Protein AF-C4K686-F1 (afdb_monomer)

Sequence (102 aa):
MSMDWICIKDRMPELNSKVLIYKKDKNIQLVGTYLGNCNFHYGDCCQGIQKTCSASHWMLLPESPSEDDDIEVVKNAKDPFMKALSRIQKRHARTIKMLGKL

Structure (mmCIF, N/CA/C/O backbone):
data_AF-C4K686-F1
#
_entry.id   AF-C4K686-F1
#
loop_
_atom_site.group_PDB
_atom_site.id
_atom_site.type_symbol
_atom_site.label_atom_id
_atom_site.label_alt_id
_atom_site.label_comp_id
_atom_site.label_asym_id
_atom_site.label_entity_id
_atom_site.label_seq_id
_atom_site.pdbx_PDB_ins_code
_atom_site.Cartn_x
_atom_site.Cartn_y
_atom_site.Cartn_z
_atom_site.occupancy
_atom_site.B_iso_or_equiv
_atom_site.auth_seq_id
_atom_site.auth_comp_id
_atom_site.auth_asym_id
_atom_site.auth_atom_id
_atom_site.pdbx_PDB_model_num
ATOM 1 N N . MET A 1 1 ? -16.473 2.048 -6.160 1.00 46.06 1 MET A N 1
ATOM 2 C CA . MET A 1 1 ? -15.626 1.158 -6.985 1.00 46.06 1 MET A CA 1
ATOM 3 C C . MET A 1 1 ? -14.905 0.222 -6.030 1.00 46.06 1 MET A C 1
ATOM 5 O O . MET A 1 1 ? -14.364 0.723 -5.055 1.00 46.06 1 MET A O 1
ATOM 9 N N . SER A 1 2 ? -14.975 -1.097 -6.227 1.00 49.62 2 SER A N 1
ATOM 10 C CA . SER A 1 2 ? -14.221 -2.050 -5.395 1.00 49.62 2 SER A CA 1
ATOM 11 C C . SER A 1 2 ? -12.730 -1.804 -5.615 1.00 49.62 2 SER A C 1
ATOM 13 O O . SER A 1 2 ? -12.280 -1.802 -6.761 1.00 49.62 2 SER A O 1
ATOM 15 N N . MET A 1 3 ? -11.980 -1.508 -4.554 1.00 66.50 3 MET A N 1
ATOM 16 C CA . MET A 1 3 ? -10.528 -1.390 -4.650 1.00 66.50 3 MET A CA 1
ATOM 17 C C . MET A 1 3 ? -9.919 -2.791 -4.591 1.00 66.50 3 MET A C 1
ATOM 19 O O . MET A 1 3 ? -9.561 -3.285 -3.523 1.00 66.50 3 MET A O 1
ATOM 23 N N . ASP A 1 4 ? -9.845 -3.438 -5.749 1.00 87.81 4 ASP A N 1
ATOM 24 C CA . ASP A 1 4 ? -9.346 -4.804 -5.850 1.00 87.81 4 ASP A CA 1
ATOM 25 C C . ASP A 1 4 ? -7.811 -4.836 -5.860 1.00 87.81 4 ASP A C 1
ATOM 27 O O . ASP A 1 4 ? -7.139 -3.992 -6.461 1.00 87.81 4 ASP A O 1
ATOM 31 N N . TRP A 1 5 ? -7.249 -5.839 -5.189 1.00 94.25 5 TRP A N 1
ATOM 32 C CA . TRP A 1 5 ? -5.818 -6.121 -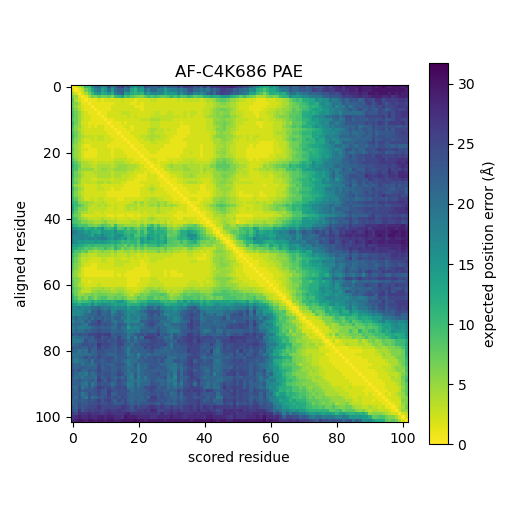5.223 1.00 94.25 5 TRP A CA 1
ATOM 33 C C . TRP A 1 5 ? -5.401 -6.607 -6.611 1.00 94.25 5 TRP A C 1
ATOM 35 O O . TRP A 1 5 ? -5.948 -7.571 -7.138 1.00 94.25 5 TRP A O 1
ATOM 45 N N . ILE A 1 6 ? -4.373 -5.982 -7.174 1.00 95.44 6 ILE A N 1
ATOM 46 C CA . ILE A 1 6 ? -3.833 -6.298 -8.495 1.00 95.44 6 ILE A CA 1
ATOM 47 C C . ILE A 1 6 ? -2.576 -7.141 -8.317 1.00 95.44 6 ILE A C 1
ATOM 49 O O . ILE A 1 6 ? -1.640 -6.728 -7.625 1.00 95.44 6 ILE A O 1
ATOM 53 N N . CYS A 1 7 ? -2.524 -8.319 -8.942 1.00 95.31 7 CYS A N 1
ATOM 54 C CA . CYS A 1 7 ? -1.312 -9.129 -8.937 1.00 95.31 7 CYS A CA 1
ATOM 55 C C . CYS A 1 7 ? -0.209 -8.424 -9.733 1.00 95.31 7 CYS A C 1
ATOM 57 O O . CYS A 1 7 ? -0.431 -7.978 -10.859 1.00 95.31 7 CYS A O 1
ATOM 59 N N . ILE A 1 8 ? 1.015 -8.387 -9.195 1.00 94.62 8 ILE A N 1
ATOM 60 C CA . ILE A 1 8 ? 2.156 -7.767 -9.893 1.00 94.62 8 ILE A CA 1
ATOM 61 C C . ILE A 1 8 ? 2.500 -8.455 -11.226 1.00 94.62 8 ILE A C 1
ATOM 63 O O . ILE A 1 8 ? 3.182 -7.871 -12.062 1.00 94.62 8 ILE A O 1
ATOM 67 N N . LYS A 1 9 ? 2.040 -9.699 -11.424 1.00 94.00 9 LYS A N 1
ATOM 68 C CA . LYS A 1 9 ? 2.199 -10.445 -12.679 1.00 94.00 9 LYS A CA 1
ATOM 69 C C . LYS A 1 9 ? 1.233 -9.978 -13.766 1.00 94.00 9 LYS A C 1
ATOM 71 O O . LYS A 1 9 ? 1.568 -10.093 -14.938 1.00 94.00 9 LYS A O 1
ATOM 76 N N . ASP A 1 10 ? 0.073 -9.461 -13.372 1.00 94.75 10 ASP A N 1
ATOM 77 C CA . ASP A 1 10 ? -0.952 -8.996 -14.305 1.00 94.75 10 ASP A CA 1
ATOM 78 C C . ASP A 1 10 ? -0.640 -7.572 -14.754 1.00 94.75 10 ASP A C 1
ATOM 80 O O . ASP A 1 10 ? -0.691 -7.246 -15.939 1.00 94.75 10 ASP A O 1
ATOM 84 N N . ARG A 1 11 ? -0.299 -6.707 -13.792 1.00 94.56 11 ARG A N 1
ATOM 85 C CA . ARG A 1 11 ? 0.024 -5.310 -14.061 1.00 94.56 11 ARG A CA 1
ATOM 86 C C . ARG A 1 11 ? 0.897 -4.730 -12.963 1.00 94.56 11 ARG A C 1
ATOM 88 O O . ARG A 1 11 ? 0.605 -4.892 -11.780 1.00 94.56 11 ARG A O 1
ATOM 95 N N . MET A 1 12 ? 1.916 -3.977 -13.365 1.00 95.19 12 MET A N 1
ATOM 96 C CA . MET A 1 12 ? 2.695 -3.140 -12.456 1.00 95.19 12 MET A CA 1
ATOM 97 C C . MET A 1 12 ? 2.076 -1.745 -12.323 1.00 95.19 12 MET A C 1
ATOM 99 O O . MET A 1 12 ? 1.472 -1.253 -13.279 1.00 95.19 12 MET A O 1
ATOM 103 N N . PRO A 1 13 ? 2.228 -1.098 -11.160 1.00 95.31 13 PRO A N 1
ATOM 104 C CA . PRO A 1 13 ? 1.856 0.297 -11.000 1.00 95.31 13 PRO A CA 1
ATOM 105 C C . PRO A 1 13 ? 2.771 1.210 -11.831 1.00 95.31 13 PRO A C 1
ATOM 107 O O . PRO A 1 13 ? 3.813 0.790 -12.339 1.00 95.31 13 PRO A O 1
ATOM 110 N N . GLU A 1 14 ? 2.379 2.470 -11.989 1.00 96.00 14 GLU A N 1
ATOM 111 C CA . GLU A 1 14 ? 3.175 3.450 -12.731 1.00 96.00 14 GLU A CA 1
ATOM 112 C C . GLU A 1 14 ? 4.468 3.790 -11.984 1.00 96.00 14 GLU A C 1
ATOM 114 O O . GLU A 1 14 ? 4.518 3.768 -10.749 1.00 96.00 14 GLU A O 1
ATOM 119 N N . LEU A 1 15 ? 5.535 4.100 -12.725 1.00 96.12 15 LEU A N 1
ATOM 120 C CA . LEU A 1 15 ? 6.818 4.475 -12.131 1.00 96.12 15 LEU A CA 1
ATOM 121 C C . LEU A 1 15 ? 6.634 5.679 -11.193 1.00 96.12 15 LEU A C 1
ATOM 123 O O . LEU A 1 15 ? 5.967 6.646 -11.544 1.00 96.12 15 LEU A O 1
ATOM 127 N N . ASN A 1 16 ? 7.238 5.618 -10.006 1.00 94.19 16 ASN A N 1
ATOM 128 C CA . ASN A 1 16 ? 7.126 6.609 -8.931 1.00 94.19 16 ASN A CA 1
ATOM 129 C C . ASN A 1 16 ? 5.725 6.777 -8.312 1.00 94.19 16 ASN A C 1
ATOM 131 O O . ASN A 1 16 ? 5.547 7.642 -7.452 1.00 94.19 16 ASN A O 1
ATOM 135 N N . SER A 1 17 ? 4.739 5.951 -8.677 1.00 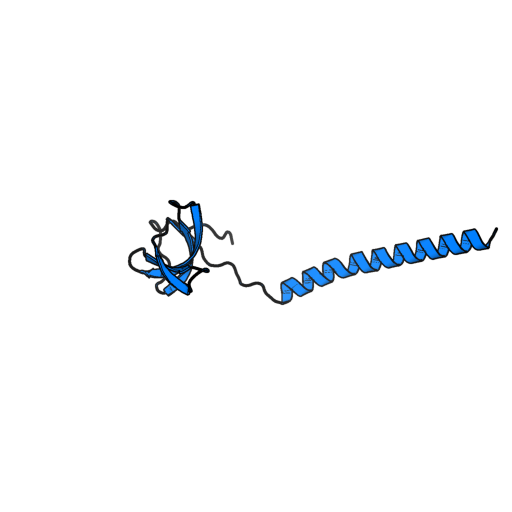94.94 17 SER A N 1
ATOM 136 C CA . SER A 1 17 ? 3.432 5.981 -8.014 1.00 94.94 17 SER A CA 1
ATOM 137 C C . SER A 1 17 ? 3.507 5.399 -6.600 1.00 94.94 17 SER A C 1
ATOM 139 O O . SER A 1 17 ? 4.238 4.436 -6.335 1.00 94.94 17 SER A O 1
ATOM 141 N N . LYS A 1 18 ? 2.747 6.004 -5.681 1.00 94.81 18 LYS A N 1
ATOM 142 C CA . LYS A 1 18 ? 2.567 5.517 -4.310 1.00 94.81 18 LYS A CA 1
ATOM 143 C C . LYS A 1 18 ? 1.341 4.621 -4.251 1.00 94.81 18 LYS A C 1
ATOM 145 O O . LYS A 1 18 ? 0.252 5.031 -4.643 1.00 94.81 18 LYS A O 1
ATOM 150 N N . VAL A 1 19 ? 1.526 3.414 -3.741 1.00 95.31 19 VAL A N 1
ATOM 151 C CA . VAL A 1 19 ? 0.502 2.370 -3.696 1.00 95.31 19 VAL A CA 1
ATOM 152 C C . VAL A 1 19 ? 0.567 1.627 -2.368 1.00 95.31 19 VAL A C 1
ATOM 154 O O . VAL A 1 19 ? 1.600 1.625 -1.691 1.00 95.31 19 VAL A O 1
ATOM 157 N N . LEU A 1 20 ? -0.528 0.971 -1.996 1.00 95.44 20 LEU A N 1
ATOM 158 C CA . LEU A 1 20 ? -0.488 -0.031 -0.940 1.00 95.44 20 LEU A CA 1
ATOM 159 C C . LEU A 1 20 ? 0.040 -1.333 -1.548 1.00 95.44 20 LEU A C 1
ATOM 161 O O . LEU A 1 20 ? -0.450 -1.784 -2.582 1.00 95.44 20 LEU A O 1
ATOM 165 N N . ILE A 1 21 ? 1.047 -1.933 -0.923 1.00 95.44 21 ILE A N 1
ATOM 166 C CA . ILE A 1 21 ? 1.659 -3.187 -1.360 1.00 95.44 21 ILE A CA 1
ATOM 167 C C . ILE A 1 21 ? 1.385 -4.300 -0.359 1.00 95.44 21 ILE A C 1
ATOM 169 O O . ILE A 1 21 ? 1.455 -4.091 0.851 1.00 95.44 21 ILE A O 1
ATOM 173 N N . TYR A 1 22 ? 1.134 -5.504 -0.868 1.00 95.44 22 TYR A N 1
ATOM 174 C CA . TYR A 1 22 ? 0.992 -6.712 -0.065 1.00 95.44 22 TYR A CA 1
ATOM 175 C C . TYR A 1 22 ? 2.158 -7.670 -0.293 1.00 95.44 22 TYR A C 1
ATOM 177 O O . TYR A 1 22 ? 2.424 -8.137 -1.410 1.00 95.44 22 TYR A O 1
ATOM 185 N N . LYS A 1 23 ? 2.833 -8.007 0.802 1.00 93.06 23 LYS A N 1
ATOM 186 C CA . LYS A 1 23 ? 3.982 -8.905 0.841 1.00 93.06 23 LYS A CA 1
ATOM 187 C C . LYS A 1 23 ? 3.568 -10.250 1.423 1.00 93.06 23 LYS A C 1
ATOM 189 O O . LYS A 1 23 ? 3.431 -10.397 2.636 1.00 93.06 23 LYS A O 1
ATOM 194 N N . LYS A 1 24 ? 3.368 -11.230 0.539 1.00 91.12 24 LYS A N 1
ATOM 195 C CA . LYS A 1 24 ? 2.888 -12.574 0.895 1.00 91.12 24 LYS A CA 1
ATOM 196 C C . LYS A 1 24 ? 3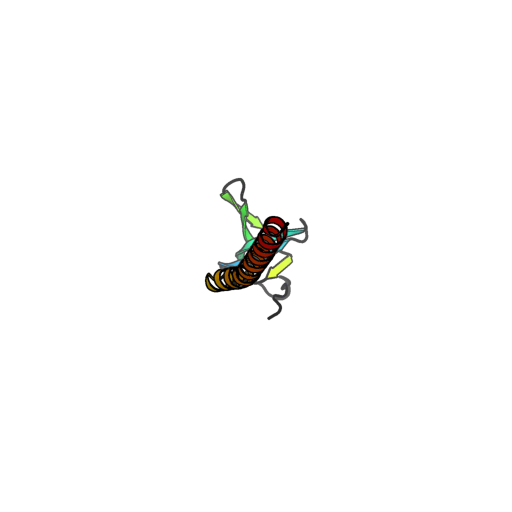.847 -13.332 1.820 1.00 91.12 24 LYS A C 1
ATOM 198 O O . LYS A 1 24 ? 3.386 -14.089 2.661 1.00 91.12 24 LYS A O 1
ATOM 203 N N . ASP A 1 25 ? 5.155 -13.121 1.681 1.00 90.06 25 ASP A N 1
ATOM 204 C CA . ASP A 1 25 ? 6.204 -13.773 2.481 1.00 90.06 25 ASP A CA 1
ATOM 205 C C . ASP A 1 25 ? 6.097 -13.449 3.977 1.00 90.06 25 ASP A C 1
ATOM 207 O O . ASP A 1 25 ? 6.279 -14.323 4.818 1.00 90.06 25 ASP A O 1
ATOM 211 N N . LYS A 1 26 ? 5.777 -12.195 4.303 1.00 87.81 26 LYS A N 1
ATOM 212 C CA . LYS A 1 26 ? 5.653 -11.709 5.685 1.00 87.81 26 LYS A CA 1
ATOM 213 C C . LYS A 1 26 ? 4.210 -11.511 6.132 1.00 87.81 26 LYS A C 1
ATOM 215 O O . LYS A 1 26 ? 3.985 -11.181 7.289 1.00 87.81 26 LYS A O 1
ATOM 220 N N . ASN A 1 27 ? 3.256 -11.690 5.221 1.00 92.44 27 ASN A N 1
ATOM 221 C CA . ASN A 1 27 ? 1.850 -11.365 5.418 1.00 92.44 27 ASN A CA 1
ATOM 222 C C . ASN A 1 27 ? 1.643 -9.927 5.940 1.00 92.44 27 ASN A C 1
ATOM 224 O O . ASN A 1 27 ? 0.907 -9.697 6.896 1.00 92.44 27 ASN A O 1
ATOM 228 N N . ILE A 1 28 ? 2.332 -8.960 5.325 1.00 91.94 28 ILE A N 1
ATOM 229 C CA . ILE A 1 28 ? 2.261 -7.542 5.711 1.00 91.94 28 ILE A CA 1
ATOM 230 C C . ILE A 1 28 ? 1.769 -6.671 4.562 1.00 91.94 28 ILE A C 1
ATOM 232 O O . ILE A 1 28 ? 2.024 -6.959 3.388 1.00 91.94 28 ILE A O 1
ATOM 236 N N . GLN A 1 29 ? 1.107 -5.577 4.929 1.00 93.12 29 GLN A N 1
ATOM 237 C CA . GLN A 1 29 ? 0.711 -4.498 4.031 1.00 93.12 29 GLN A CA 1
ATOM 238 C C . GLN A 1 29 ? 1.476 -3.232 4.399 1.00 93.12 29 GLN A C 1
ATOM 240 O O . GLN A 1 29 ? 1.650 -2.930 5.578 1.00 93.12 29 GLN A O 1
ATOM 245 N N . LEU A 1 30 ? 1.974 -2.523 3.392 1.00 92.00 30 LEU A N 1
ATOM 246 C CA . LEU A 1 30 ? 2.815 -1.339 3.563 1.00 92.00 30 LEU A CA 1
ATOM 247 C C . LEU A 1 30 ? 2.479 -0.324 2.471 1.00 92.00 30 LEU A C 1
ATOM 249 O O . LEU A 1 30 ? 2.023 -0.705 1.397 1.00 92.00 30 LEU A O 1
ATOM 253 N N . VAL A 1 31 ? 2.774 0.953 2.701 1.00 93.06 31 VAL A N 1
ATOM 254 C CA . VAL A 1 31 ? 2.794 1.950 1.623 1.00 93.06 31 VAL A CA 1
ATOM 255 C C . VAL A 1 31 ? 4.166 1.920 0.960 1.00 93.06 31 VAL A C 1
ATOM 257 O O . VAL A 1 31 ? 5.188 1.992 1.645 1.00 93.06 31 VAL A O 1
ATOM 260 N N . GLY A 1 32 ?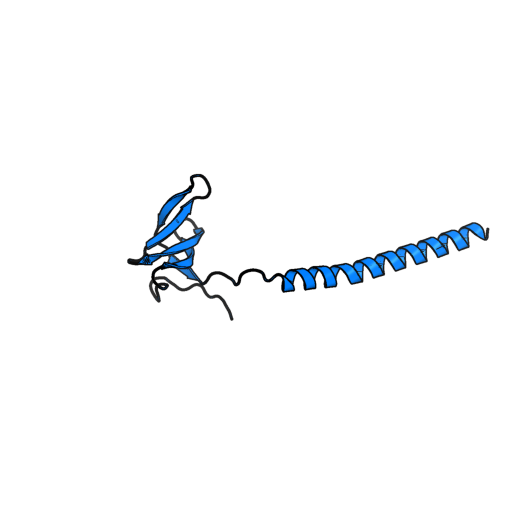 4.191 1.811 -0.366 1.00 94.38 32 GLY A N 1
ATOM 261 C CA . GLY A 1 32 ? 5.423 1.788 -1.145 1.00 94.38 32 GLY A CA 1
ATOM 262 C C . GLY A 1 32 ? 5.346 2.651 -2.401 1.00 94.38 32 GLY A C 1
ATOM 263 O O . GLY A 1 32 ? 4.276 2.841 -2.974 1.00 94.38 32 GLY A O 1
ATOM 264 N N . THR A 1 33 ? 6.501 3.147 -2.838 1.00 95.38 33 THR A N 1
ATOM 265 C CA . THR A 1 33 ? 6.684 3.835 -4.121 1.00 95.38 33 THR A CA 1
ATOM 266 C C . THR A 1 33 ? 7.305 2.873 -5.123 1.00 95.38 33 THR A C 1
ATOM 268 O O . THR A 1 33 ? 8.351 2.285 -4.836 1.00 95.38 33 THR A O 1
ATOM 271 N N . TYR A 1 34 ? 6.696 2.705 -6.294 1.00 96.44 34 TYR A N 1
ATOM 272 C CA . TYR A 1 34 ? 7.236 1.814 -7.320 1.00 96.44 34 TYR A CA 1
ATOM 273 C C . TYR A 1 34 ? 8.477 2.404 -7.999 1.00 96.44 34 TYR A C 1
ATOM 275 O O . TYR A 1 34 ? 8.440 3.523 -8.504 1.00 96.44 34 TYR A O 1
ATOM 283 N N . LEU A 1 35 ? 9.567 1.636 -8.038 1.00 94.19 35 LEU A N 1
ATOM 284 C CA . LEU A 1 35 ? 10.855 2.043 -8.613 1.00 94.19 35 LEU A CA 1
ATOM 285 C C . LEU A 1 35 ? 11.122 1.449 -10.006 1.00 94.19 35 LEU A C 1
ATOM 287 O O . LEU A 1 35 ? 12.190 1.672 -10.573 1.00 94.19 35 LEU A O 1
ATOM 291 N N . GLY A 1 36 ? 10.194 0.660 -10.551 1.00 91.81 36 GLY A N 1
ATOM 292 C CA . GLY A 1 36 ? 10.476 -0.186 -11.710 1.00 91.81 36 GLY A CA 1
ATOM 293 C C . GLY A 1 36 ? 11.047 -1.547 -11.307 1.00 91.81 36 GLY A C 1
ATOM 294 O O . GLY A 1 36 ? 11.326 -1.815 -10.137 1.00 91.81 36 GLY A O 1
ATOM 295 N N . ASN A 1 37 ? 11.214 -2.434 -12.289 1.00 90.12 37 ASN A N 1
ATOM 296 C CA . ASN A 1 37 ? 11.854 -3.745 -12.117 1.00 90.12 37 ASN A CA 1
ATOM 297 C C . ASN A 1 37 ? 11.295 -4.571 -10.940 1.00 90.12 37 ASN A C 1
ATOM 299 O O . ASN A 1 37 ? 12.054 -5.209 -10.214 1.00 90.12 37 ASN A O 1
ATOM 303 N N . CYS A 1 38 ? 9.972 -4.552 -10.738 1.00 88.69 38 CYS A N 1
ATOM 304 C CA . CYS A 1 38 ? 9.285 -5.265 -9.649 1.00 88.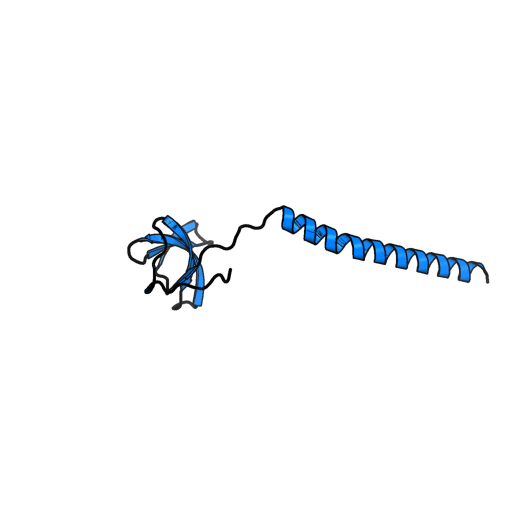69 38 CYS A CA 1
ATOM 305 C C . CYS A 1 38 ? 9.678 -4.828 -8.220 1.00 88.69 38 CYS A C 1
ATOM 307 O O . CYS A 1 38 ? 9.392 -5.556 -7.266 1.00 88.69 38 CYS A O 1
ATOM 309 N N . ASN A 1 39 ? 10.320 -3.666 -8.057 1.00 93.38 39 ASN A N 1
ATOM 310 C CA . ASN A 1 39 ? 10.814 -3.181 -6.772 1.00 93.38 39 ASN A CA 1
ATOM 311 C C . ASN A 1 39 ? 10.040 -1.963 -6.268 1.00 93.38 39 ASN A C 1
ATOM 313 O O . ASN A 1 39 ? 9.671 -1.064 -7.023 1.00 93.38 39 ASN A O 1
ATOM 317 N N . PHE A 1 40 ? 9.861 -1.920 -4.952 1.00 94.75 40 PHE A N 1
ATOM 318 C CA . PHE A 1 40 ? 9.179 -0.858 -4.227 1.00 94.75 40 PHE A CA 1
ATOM 319 C C . PHE A 1 40 ? 10.080 -0.315 -3.133 1.00 94.75 40 PHE A C 1
ATOM 321 O O . PHE A 1 40 ? 10.673 -1.090 -2.381 1.00 94.75 40 PHE A O 1
ATOM 328 N N . HIS A 1 41 ? 10.137 1.005 -3.008 1.00 93.00 41 HIS A N 1
ATOM 329 C CA . HIS A 1 41 ? 10.725 1.667 -1.857 1.00 93.00 41 HIS A CA 1
ATOM 330 C C . HIS A 1 41 ? 9.659 1.898 -0.775 1.00 93.00 41 HIS A C 1
ATOM 332 O O . HIS A 1 41 ? 8.580 2.398 -1.078 1.00 93.00 41 HIS A O 1
ATOM 338 N N . TYR A 1 42 ? 9.955 1.550 0.479 1.00 89.69 42 TYR A N 1
ATOM 339 C CA . TYR A 1 42 ? 9.113 1.846 1.638 1.00 89.69 42 TYR A CA 1
ATOM 340 C C . TYR A 1 42 ? 9.955 2.356 2.818 1.00 89.69 42 TYR A C 1
ATOM 342 O O . TYR A 1 42 ? 11.127 1.995 2.970 1.00 89.69 42 TYR A O 1
ATOM 350 N N . GLY A 1 43 ? 9.359 3.211 3.648 1.00 82.19 43 GLY A N 1
ATOM 351 C CA . GLY A 1 43 ? 9.984 3.698 4.877 1.00 82.19 43 GLY A CA 1
ATOM 352 C C . GLY A 1 43 ? 9.810 2.703 6.022 1.00 82.19 43 GLY A C 1
ATOM 353 O O . GLY A 1 43 ? 8.706 2.209 6.246 1.00 82.19 43 GLY A O 1
ATOM 354 N N . ASP A 1 44 ? 10.886 2.419 6.757 1.00 72.62 44 ASP A N 1
ATOM 355 C CA . ASP A 1 44 ? 10.802 1.715 8.038 1.00 72.62 44 ASP A CA 1
ATOM 356 C C . ASP A 1 44 ? 10.616 2.737 9.171 1.00 72.62 44 ASP A C 1
ATOM 358 O O . ASP A 1 44 ? 11.469 3.609 9.381 1.00 72.62 44 ASP A O 1
ATOM 362 N N . CYS A 1 45 ? 9.486 2.647 9.880 1.00 63.31 45 CYS A N 1
ATOM 363 C CA . CYS A 1 45 ? 9.050 3.634 10.870 1.00 63.31 45 CYS A CA 1
ATOM 364 C C . CYS A 1 45 ? 10.027 3.803 12.041 1.00 63.31 45 CYS A C 1
ATOM 366 O O . CYS A 1 45 ? 10.009 4.838 12.700 1.00 63.31 45 CYS A O 1
ATOM 368 N N . CYS A 1 46 ? 10.903 2.826 12.286 1.00 64.69 46 CYS A N 1
ATOM 369 C CA . CYS A 1 46 ? 11.783 2.849 13.450 1.00 64.69 46 CYS A CA 1
ATOM 370 C C . CYS A 1 46 ? 13.139 3.524 13.212 1.00 64.69 46 CYS A C 1
ATOM 372 O O . CYS A 1 46 ? 13.836 3.808 14.181 1.00 64.69 46 CYS A O 1
ATOM 374 N N . GLN A 1 47 ? 13.559 3.743 11.960 1.00 69.69 47 GLN A N 1
ATOM 375 C CA . GLN A 1 47 ? 14.929 4.207 11.681 1.00 69.69 47 GLN A CA 1
ATOM 376 C C . GLN A 1 47 ? 15.022 5.272 10.583 1.00 69.69 47 GLN A C 1
ATOM 378 O O . GLN A 1 47 ? 16.117 5.749 10.301 1.00 69.69 47 GLN A O 1
ATOM 383 N N . GLY A 1 48 ? 13.913 5.623 9.918 1.00 69.38 48 GLY A N 1
ATOM 384 C CA . GLY A 1 48 ? 13.942 6.531 8.762 1.00 69.38 48 GLY A CA 1
ATOM 385 C C . GLY A 1 48 ? 14.742 5.978 7.574 1.00 69.38 48 GLY A C 1
ATOM 386 O O . GLY A 1 48 ? 14.964 6.678 6.589 1.00 69.38 48 GLY A O 1
ATOM 387 N N . ILE A 1 49 ? 15.179 4.717 7.659 1.00 77.56 49 ILE A N 1
ATOM 388 C CA . ILE A 1 49 ? 15.964 4.059 6.626 1.00 77.56 49 ILE A CA 1
ATOM 389 C C . ILE A 1 49 ? 15.030 3.670 5.497 1.00 77.56 49 ILE A C 1
ATOM 391 O O . ILE A 1 49 ? 14.023 2.979 5.689 1.00 77.56 49 ILE A O 1
ATOM 395 N N . GLN A 1 50 ? 15.414 4.093 4.299 1.00 80.75 50 GLN A N 1
ATOM 396 C CA . GLN A 1 50 ? 14.740 3.694 3.090 1.00 80.75 50 GLN A CA 1
ATOM 397 C C . GLN A 1 50 ? 15.053 2.232 2.762 1.00 80.75 50 GLN A C 1
ATOM 399 O O . GLN A 1 50 ? 16.211 1.873 2.557 1.00 80.75 50 GLN A O 1
ATOM 404 N N . LYS A 1 51 ? 14.028 1.376 2.709 1.00 87.44 51 LYS A N 1
ATOM 405 C CA . LYS A 1 51 ? 14.173 -0.038 2.339 1.00 87.44 51 LYS A CA 1
ATOM 406 C C . LYS A 1 51 ? 13.542 -0.303 0.982 1.00 87.44 51 LYS A C 1
ATOM 408 O O . LYS A 1 51 ? 12.604 0.386 0.580 1.00 87.44 51 LYS A O 1
ATOM 413 N N . THR A 1 52 ? 14.051 -1.309 0.283 1.00 91.81 52 THR A N 1
ATOM 414 C CA . THR A 1 52 ? 13.454 -1.822 -0.950 1.00 91.81 52 THR A CA 1
ATOM 415 C C . THR A 1 52 ? 12.864 -3.206 -0.719 1.00 91.81 52 THR A C 1
ATOM 417 O O . THR A 1 52 ? 13.307 -3.961 0.151 1.00 91.81 52 THR A O 1
ATOM 420 N N . CYS A 1 53 ? 11.817 -3.547 -1.462 1.00 90.94 53 CYS A N 1
ATOM 421 C CA . CYS A 1 53 ? 11.261 -4.893 -1.467 1.00 90.94 53 CYS A CA 1
ATOM 422 C C . CYS A 1 53 ? 10.487 -5.200 -2.745 1.00 90.94 53 CYS A C 1
ATOM 424 O O . CYS A 1 53 ? 10.072 -4.295 -3.466 1.00 90.94 53 CYS A O 1
ATOM 426 N N . SER A 1 54 ? 10.240 -6.487 -2.970 1.00 93.19 54 SER A N 1
ATOM 427 C CA . SER A 1 54 ? 9.207 -6.953 -3.885 1.00 93.19 54 SER A CA 1
ATOM 428 C C . SER A 1 54 ? 7.853 -7.039 -3.176 1.00 93.19 54 SER A C 1
ATOM 430 O O . SER A 1 54 ? 7.768 -7.155 -1.946 1.00 93.19 54 SER A O 1
ATOM 432 N N . ALA A 1 55 ? 6.788 -6.998 -3.972 1.00 94.75 55 ALA A N 1
ATOM 433 C CA . ALA A 1 55 ? 5.414 -7.190 -3.532 1.00 94.75 55 ALA A CA 1
ATOM 434 C C . ALA A 1 55 ? 4.753 -8.300 -4.353 1.00 94.75 55 ALA A C 1
ATOM 436 O O . ALA A 1 55 ? 5.173 -8.595 -5.467 1.00 94.75 55 ALA A O 1
ATOM 437 N N . SER A 1 56 ? 3.713 -8.917 -3.800 1.00 95.94 56 SER A N 1
ATOM 438 C CA . SER A 1 56 ? 2.894 -9.900 -4.520 1.00 95.94 56 SER A CA 1
ATOM 439 C C . SER A 1 56 ? 1.687 -9.256 -5.201 1.00 95.94 56 SER A C 1
ATOM 441 O O . SER A 1 56 ? 1.318 -9.643 -6.307 1.00 95.94 56 SER A O 1
ATOM 443 N N . HIS A 1 57 ? 1.096 -8.263 -4.539 1.00 96.25 57 HIS A N 1
ATOM 444 C CA . HIS A 1 57 ? -0.054 -7.516 -5.024 1.00 96.25 57 HIS A CA 1
ATOM 445 C C . HIS A 1 57 ? 0.099 -6.049 -4.644 1.00 96.25 57 HIS A C 1
ATOM 447 O O . HIS A 1 57 ? 0.821 -5.720 -3.696 1.00 96.25 57 HIS A O 1
ATOM 453 N N . TRP A 1 58 ? -0.601 -5.188 -5.366 1.00 96.25 58 TRP A N 1
ATOM 454 C CA . TRP A 1 58 ? -0.713 -3.776 -5.045 1.00 96.25 58 TRP A CA 1
ATOM 455 C C . TRP A 1 58 ? -2.141 -3.285 -5.261 1.00 96.25 58 TRP A C 1
ATOM 457 O O . TRP A 1 58 ? -2.929 -3.917 -5.960 1.00 96.25 58 TRP A O 1
ATOM 467 N N . MET A 1 59 ? -2.465 -2.149 -4.664 1.00 95.69 59 MET A N 1
ATOM 468 C CA . MET A 1 59 ? -3.699 -1.417 -4.921 1.00 95.69 59 MET A CA 1
ATOM 469 C C . MET A 1 59 ? -3.439 0.082 -4.787 1.00 95.69 59 MET A C 1
ATOM 471 O O . MET A 1 59 ? -2.454 0.501 -4.169 1.00 95.69 59 MET A O 1
ATOM 475 N N . LEU A 1 60 ? -4.313 0.898 -5.374 1.00 94.06 60 LEU A N 1
ATOM 476 C CA . LEU A 1 60 ? -4.273 2.341 -5.152 1.00 94.06 60 LEU A CA 1
ATOM 477 C C . LEU A 1 60 ? -4.437 2.645 -3.662 1.00 94.06 60 LEU A C 1
ATOM 479 O O . LEU A 1 60 ? -5.094 1.901 -2.932 1.00 94.06 60 LEU A O 1
ATOM 483 N N . LEU A 1 61 ? -3.821 3.739 -3.216 1.00 92.06 61 LEU A N 1
ATOM 484 C CA . LEU A 1 61 ? -4.106 4.249 -1.884 1.00 92.06 61 LEU A CA 1
ATOM 485 C C . LEU A 1 61 ? -5.588 4.638 -1.807 1.00 92.06 61 LEU A C 1
ATOM 487 O O . LEU A 1 61 ? -6.119 5.149 -2.799 1.00 92.06 61 LEU A O 1
ATOM 491 N N . PRO A 1 62 ? -6.248 4.400 -0.660 1.00 86.75 62 PRO A N 1
ATOM 492 C CA . PRO A 1 62 ? -7.586 4.918 -0.436 1.00 86.75 62 PRO A CA 1
ATOM 493 C C . PRO A 1 62 ? -7.581 6.440 -0.578 1.00 86.75 62 PRO A C 1
ATOM 495 O O . PRO A 1 62 ? -6.548 7.094 -0.402 1.00 86.75 62 PRO A O 1
ATOM 498 N N . GLU A 1 63 ? -8.746 6.990 -0.900 1.00 85.38 63 GLU A N 1
ATOM 499 C CA . GLU A 1 63 ? -8.933 8.433 -0.887 1.00 85.38 63 GLU A CA 1
ATOM 500 C C . GLU A 1 63 ? -8.597 8.978 0.506 1.00 85.38 63 GLU A C 1
ATOM 502 O O . GLU A 1 63 ? -8.880 8.341 1.528 1.00 85.38 63 GLU A O 1
ATOM 507 N N . SER A 1 64 ? -7.917 10.123 0.540 1.00 82.25 64 SER A N 1
ATOM 508 C CA . SER A 1 64 ? -7.635 10.802 1.800 1.00 82.25 64 SER A CA 1
ATOM 509 C C . SER A 1 64 ? -8.955 11.148 2.493 1.00 82.25 64 SER A C 1
ATOM 511 O O . SER A 1 64 ? -9.906 11.512 1.801 1.00 82.25 64 SER A O 1
ATOM 513 N N . PRO A 1 65 ? -9.025 11.085 3.833 1.00 82.44 65 PRO A N 1
ATOM 514 C CA . PRO A 1 65 ? -10.199 11.573 4.546 1.00 82.44 65 PRO A CA 1
ATOM 515 C C . PRO A 1 65 ? -10.449 13.039 4.175 1.00 82.44 65 PRO A C 1
ATOM 517 O O . PRO A 1 65 ? -9.505 13.836 4.129 1.00 82.44 65 PRO A O 1
ATOM 520 N N . SER A 1 66 ? -11.704 13.375 3.879 1.00 78.94 66 SER A N 1
ATOM 521 C CA . SER A 1 66 ? -12.122 14.749 3.621 1.00 78.94 66 SER A CA 1
ATOM 522 C C . SER A 1 66 ? -12.609 15.400 4.918 1.00 78.94 66 SER A C 1
ATOM 524 O O . SER A 1 66 ? -13.194 14.734 5.771 1.00 78.94 66 SER A O 1
ATOM 526 N N . GLU A 1 67 ? -12.384 16.707 5.082 1.00 73.00 67 GLU A N 1
ATOM 527 C CA . GLU A 1 67 ? -12.875 17.442 6.262 1.00 73.00 67 GLU A CA 1
ATOM 528 C C . GLU A 1 67 ? -14.416 17.447 6.348 1.00 73.00 67 GLU A C 1
ATOM 530 O O . GLU A 1 67 ? -14.986 17.598 7.431 1.00 73.00 67 GLU A O 1
ATOM 535 N N . ASP A 1 68 ? -15.102 17.248 5.218 1.00 67.00 68 ASP A N 1
ATOM 536 C CA . ASP A 1 68 ? -16.563 17.218 5.141 1.00 67.00 68 ASP A CA 1
ATOM 537 C C . ASP A 1 68 ? -17.161 15.951 5.784 1.00 67.00 68 ASP A C 1
ATOM 539 O O . ASP A 1 68 ? -18.211 16.033 6.435 1.00 67.00 68 ASP A O 1
ATOM 543 N N . ASP A 1 69 ? -16.468 14.808 5.696 1.00 62.06 69 ASP A N 1
ATOM 544 C CA . ASP A 1 69 ? -16.905 13.538 6.298 1.00 62.06 69 ASP A CA 1
ATOM 545 C C . ASP A 1 69 ? -16.918 13.612 7.837 1.00 62.06 69 ASP A C 1
ATOM 547 O O . ASP A 1 69 ? -17.833 13.108 8.501 1.00 62.06 69 ASP A O 1
ATOM 551 N N . ASP A 1 70 ? -15.946 14.313 8.425 1.00 61.84 70 ASP A N 1
ATOM 552 C CA . ASP A 1 70 ? -15.840 14.496 9.876 1.00 61.84 70 ASP A CA 1
ATOM 553 C C . ASP A 1 70 ? -16.983 15.367 10.426 1.00 61.84 70 ASP A C 1
ATOM 555 O O . ASP A 1 70 ? -17.533 15.113 11.507 1.00 61.84 70 ASP A O 1
ATOM 559 N N . ILE A 1 71 ? -17.392 16.386 9.666 1.00 62.59 71 ILE A N 1
ATOM 560 C CA . ILE A 1 71 ? -18.479 17.294 10.043 1.00 62.59 71 ILE A CA 1
ATOM 561 C C . ILE A 1 71 ? -19.822 16.553 10.066 1.00 62.59 71 ILE A C 1
ATOM 563 O O . ILE A 1 71 ? -20.653 16.809 10.947 1.00 62.59 71 ILE A O 1
ATOM 567 N N . GLU A 1 72 ? -20.058 15.639 9.124 1.00 65.88 72 GLU A N 1
ATOM 568 C CA . GLU A 1 72 ? -21.298 14.864 9.063 1.00 65.88 72 GLU A CA 1
ATOM 569 C C . GLU A 1 72 ? -21.411 13.869 10.229 1.00 65.88 72 GLU A C 1
ATOM 571 O O . GLU A 1 72 ? -22.458 13.801 10.883 1.00 65.88 72 GLU A O 1
ATOM 576 N N . VAL A 1 73 ? -20.321 13.180 10.585 1.00 70.31 73 VAL A N 1
ATOM 577 C CA . VAL A 1 73 ? -20.276 12.282 11.755 1.00 70.31 73 VAL A CA 1
ATOM 578 C C . VAL A 1 73 ? -20.582 13.042 13.050 1.00 70.31 73 VAL A C 1
ATOM 580 O O . VAL A 1 73 ? -21.398 12.594 13.865 1.00 70.31 73 VAL A O 1
ATOM 583 N N . VAL A 1 74 ? -19.988 14.226 13.232 1.00 69.81 74 VAL A N 1
ATOM 584 C CA . VAL A 1 74 ? -20.223 15.061 14.421 1.00 69.81 74 VAL A CA 1
ATOM 585 C C . VAL A 1 74 ? -21.669 15.562 14.478 1.00 69.81 74 VAL A C 1
ATOM 587 O O . VAL A 1 74 ? -22.286 15.530 15.548 1.00 69.81 74 VAL A O 1
ATOM 590 N N . LYS A 1 75 ? -22.247 15.991 13.348 1.00 65.94 75 LYS A N 1
ATOM 591 C CA . LYS A 1 75 ? -23.661 16.403 13.272 1.00 65.94 75 LYS A CA 1
ATOM 592 C C . LYS A 1 75 ? -24.597 15.246 13.629 1.00 65.94 75 LYS A C 1
ATOM 594 O O . LYS A 1 75 ? -25.455 15.405 14.500 1.00 65.94 75 LYS A O 1
ATOM 599 N N . ASN A 1 76 ? -24.366 14.070 13.046 1.00 74.19 76 ASN A N 1
ATOM 600 C CA . ASN A 1 76 ? -25.166 12.868 13.282 1.00 74.19 76 ASN A CA 1
ATOM 601 C C . ASN A 1 76 ? -25.113 12.390 14.744 1.00 74.19 76 ASN A C 1
ATOM 603 O O . ASN A 1 76 ? -26.092 11.836 15.245 1.00 74.19 76 ASN A O 1
ATOM 607 N N . ALA A 1 77 ? -24.014 12.641 15.462 1.00 73.75 77 ALA A N 1
ATOM 608 C CA . ALA A 1 77 ? -23.885 12.313 16.884 1.00 73.75 77 ALA A CA 1
ATOM 609 C C . ALA A 1 77 ? -24.506 13.366 17.825 1.00 73.75 77 ALA A C 1
ATOM 611 O O . ALA A 1 77 ? -25.024 13.029 18.898 1.00 73.75 77 ALA A O 1
ATOM 612 N N . LYS A 1 78 ? -24.476 14.649 17.444 1.00 79.31 78 LYS A N 1
ATOM 613 C CA . LYS A 1 78 ? -24.891 15.768 18.305 1.00 79.31 78 LYS A CA 1
ATOM 614 C C . LYS A 1 78 ? -26.404 15.822 18.523 1.00 79.31 78 LYS A C 1
ATOM 616 O O . LYS A 1 78 ? -26.858 16.046 19.650 1.00 79.31 78 LYS A O 1
ATOM 621 N N . ASP A 1 79 ? -27.189 15.565 17.483 1.00 83.88 79 ASP A N 1
ATOM 622 C CA . ASP A 1 79 ? -28.650 15.669 17.550 1.00 83.88 79 ASP A CA 1
ATOM 623 C C . ASP A 1 79 ? -29.304 14.613 18.468 1.00 83.88 79 ASP A C 1
ATOM 625 O O . ASP A 1 79 ? -30.122 14.980 19.328 1.00 83.88 79 ASP A O 1
ATOM 629 N N . PRO A 1 80 ? -28.938 13.316 18.395 1.00 87.00 80 PRO A N 1
ATOM 630 C CA . PRO A 1 80 ? -29.422 12.308 19.336 1.00 87.00 80 PRO A CA 1
ATOM 631 C C . PRO A 1 80 ? -29.046 12.624 20.786 1.00 87.00 80 PRO A C 1
ATOM 633 O O . PRO A 1 80 ? -29.873 12.445 21.688 1.00 87.00 80 PRO A O 1
ATOM 636 N N . PHE A 1 81 ? -27.831 13.132 21.010 1.00 86.75 81 PHE A N 1
ATOM 637 C CA . PHE A 1 81 ? -27.332 13.476 22.339 1.00 86.75 81 PHE A CA 1
ATOM 638 C C . PHE A 1 81 ? -28.136 14.618 22.973 1.00 86.75 81 PHE A C 1
ATOM 640 O O . PHE A 1 81 ? -28.664 14.474 24.080 1.00 86.75 81 PHE A O 1
ATOM 647 N N . MET A 1 82 ? -28.336 15.723 22.247 1.00 89.50 82 MET A N 1
ATOM 648 C CA . MET A 1 82 ? -29.134 16.856 22.733 1.00 89.50 82 MET A CA 1
ATOM 649 C C . MET A 1 82 ? -30.594 16.460 22.992 1.00 89.50 82 MET A C 1
ATOM 651 O O . MET A 1 82 ? -31.202 16.856 23.995 1.00 89.50 82 MET A O 1
ATOM 655 N N . LYS A 1 83 ? -31.158 15.599 22.139 1.00 90.12 83 LYS A N 1
ATOM 656 C CA . LYS A 1 83 ? -32.503 15.046 22.334 1.00 90.12 83 LYS A CA 1
ATOM 657 C C . LYS A 1 83 ? -32.585 14.191 23.600 1.00 90.12 83 LYS A C 1
ATOM 659 O O . LYS A 1 83 ? -33.565 14.313 24.342 1.00 90.12 83 LYS A O 1
ATOM 664 N N . ALA A 1 84 ? -31.578 13.364 23.881 1.00 91.00 84 ALA A N 1
ATOM 665 C CA . ALA A 1 84 ? -31.504 12.566 25.103 1.00 91.00 84 ALA A CA 1
ATOM 666 C C . ALA A 1 84 ? -31.416 13.447 26.360 1.00 91.00 84 ALA A C 1
ATOM 668 O O . ALA A 1 84 ? -32.199 13.246 27.293 1.00 91.00 84 ALA A O 1
ATOM 669 N N . LEU A 1 85 ? -30.563 14.477 26.354 1.00 91.12 85 LEU A N 1
ATOM 670 C CA . LEU A 1 85 ? -30.440 15.423 27.468 1.00 91.12 85 LEU A CA 1
ATOM 671 C C . LEU A 1 85 ? -31.767 16.120 27.784 1.00 91.12 85 LEU A C 1
ATOM 673 O O . LEU A 1 85 ? -32.196 16.146 28.940 1.00 91.12 85 LEU A O 1
ATOM 677 N N . SER A 1 86 ? -32.482 16.594 26.759 1.00 91.56 86 SER A N 1
ATOM 678 C CA . SER A 1 86 ? -33.787 17.240 26.957 1.00 91.56 86 SER A CA 1
ATOM 679 C C . SER A 1 86 ? -34.823 16.307 27.605 1.00 91.56 86 SER A C 1
ATOM 681 O O . SER A 1 86 ? -35.654 16.736 28.411 1.00 91.56 86 SER A O 1
ATOM 683 N N . ARG A 1 87 ? -34.776 15.003 27.292 1.00 92.50 87 ARG A N 1
ATOM 684 C CA . ARG A 1 87 ? -35.658 13.992 27.894 1.00 92.50 87 ARG A CA 1
ATOM 685 C C . ARG A 1 87 ? -35.314 13.760 29.362 1.00 92.50 87 ARG A C 1
ATOM 687 O O . ARG A 1 87 ? -36.234 13.645 30.171 1.00 92.50 87 ARG A O 1
ATOM 694 N N . ILE A 1 88 ? -34.026 13.718 29.704 1.00 91.56 88 ILE A N 1
ATOM 695 C CA . ILE A 1 88 ? -33.550 13.560 31.086 1.00 91.56 88 ILE A CA 1
ATOM 696 C C . ILE A 1 88 ? -33.981 14.762 31.931 1.00 91.56 88 ILE A C 1
ATOM 698 O O . ILE A 1 88 ? -34.614 14.577 32.970 1.00 91.56 88 ILE A O 1
ATOM 702 N N . GLN A 1 89 ? -33.758 15.984 31.445 1.00 90.06 89 GLN A N 1
ATOM 703 C CA . GLN A 1 89 ? -34.177 17.210 32.133 1.00 90.06 89 GLN A CA 1
ATOM 704 C C . GLN A 1 89 ? -35.694 17.254 32.362 1.00 90.06 89 GLN A C 1
ATOM 706 O O . GLN A 1 89 ? -36.151 17.534 33.471 1.00 90.06 89 GLN A O 1
ATOM 711 N N . LYS A 1 90 ? -36.498 16.897 31.347 1.00 91.00 90 LYS A N 1
ATOM 712 C CA . LYS A 1 90 ? -37.964 16.818 31.482 1.00 91.00 90 LYS A CA 1
ATOM 713 C C . LYS A 1 90 ? -38.409 15.769 32.499 1.00 91.00 90 LYS A C 1
ATOM 715 O O . LYS A 1 90 ? -39.396 16.000 33.192 1.00 91.00 90 LYS A O 1
ATOM 720 N N . ARG A 1 91 ? -37.733 14.618 32.580 1.00 88.69 91 ARG A N 1
ATOM 721 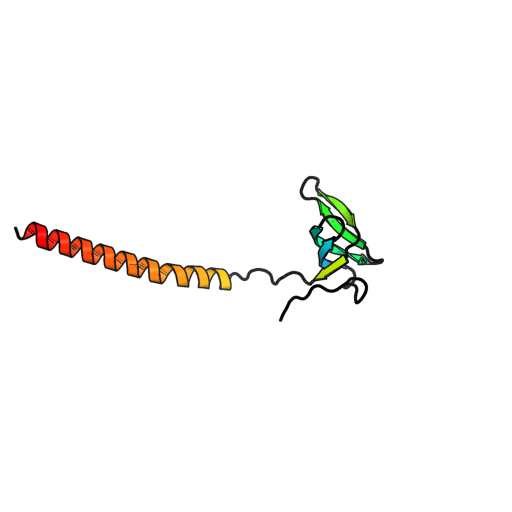C CA . ARG A 1 91 ? -38.025 13.592 33.596 1.00 88.69 91 ARG A CA 1
ATOM 722 C C . ARG A 1 91 ? -37.696 14.110 34.992 1.00 88.69 91 ARG A C 1
ATOM 724 O O . ARG A 1 91 ? -38.558 14.051 35.858 1.00 88.69 91 ARG A O 1
ATOM 731 N N . HIS A 1 92 ? -36.517 14.701 35.170 1.00 85.44 92 HIS A N 1
ATOM 732 C CA . HIS A 1 92 ? -36.076 15.241 36.454 1.00 85.44 92 HIS A CA 1
ATOM 733 C C . HIS A 1 92 ? -37.021 16.336 36.980 1.00 85.44 92 HIS A C 1
ATOM 735 O O . HIS A 1 92 ? -37.469 16.273 38.122 1.00 85.44 92 HIS A O 1
ATOM 741 N N . ALA A 1 93 ? -37.433 17.274 36.118 1.00 86.12 93 ALA A N 1
ATOM 742 C CA . ALA A 1 93 ? -38.388 18.325 36.477 1.00 86.12 93 ALA A CA 1
ATOM 743 C C . ALA A 1 93 ? -39.766 17.774 36.897 1.00 86.12 93 ALA A C 1
ATOM 745 O O . ALA A 1 93 ? -40.391 18.304 37.816 1.00 86.12 93 ALA A O 1
ATOM 746 N N . ARG A 1 94 ? -40.249 16.697 36.256 1.00 86.81 94 ARG A N 1
ATOM 747 C CA . ARG A 1 94 ? -41.500 16.030 36.660 1.00 86.81 94 ARG A CA 1
ATOM 748 C C . ARG A 1 94 ? -41.361 15.356 38.019 1.00 86.81 94 ARG A C 1
ATOM 750 O O . ARG A 1 94 ? -42.260 15.504 38.837 1.00 86.81 94 ARG A O 1
ATOM 757 N N . THR A 1 95 ? -40.253 14.658 38.261 1.00 82.31 95 THR A N 1
ATOM 758 C CA . THR A 1 95 ? -39.987 13.991 39.541 1.00 82.31 95 THR A CA 1
ATOM 759 C C . THR A 1 95 ? -39.950 14.998 40.689 1.00 82.31 95 THR A C 1
ATOM 761 O O . THR A 1 95 ? -40.660 14.814 41.671 1.00 82.31 95 THR A O 1
ATOM 764 N N . ILE A 1 96 ? -39.226 16.112 40.527 1.00 82.62 96 ILE A N 1
ATOM 765 C CA . ILE A 1 96 ? -39.186 17.200 41.521 1.00 82.62 96 ILE A CA 1
ATOM 766 C C . ILE A 1 96 ? -40.591 17.767 41.772 1.00 82.62 96 ILE A C 1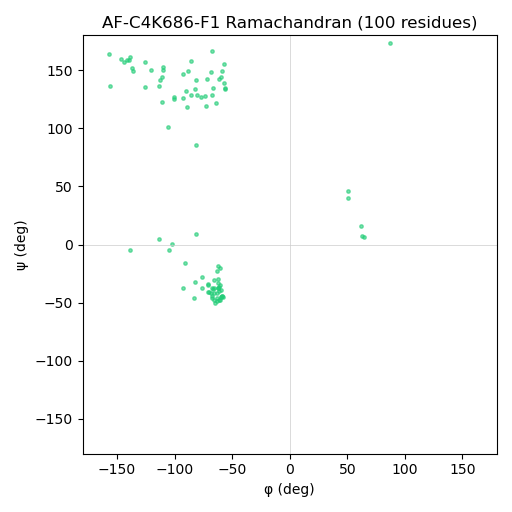
ATOM 768 O O . ILE A 1 96 ? -40.992 17.946 42.918 1.00 82.62 96 ILE A O 1
ATOM 772 N N . LYS A 1 97 ? -41.376 18.004 40.711 1.00 82.62 97 LYS A N 1
ATOM 773 C CA . LYS A 1 97 ? -42.745 18.531 40.829 1.00 82.62 97 LYS A CA 1
ATOM 774 C C . LYS A 1 97 ? -43.713 17.566 41.525 1.00 82.62 97 LYS A C 1
ATOM 776 O O . LYS A 1 97 ? -44.665 18.034 42.141 1.00 82.62 97 LYS A O 1
ATOM 781 N N . MET A 1 98 ? -43.518 16.251 41.398 1.00 76.44 98 MET A N 1
ATOM 782 C CA . MET A 1 98 ? -44.324 15.260 42.123 1.00 76.44 98 MET A CA 1
ATOM 783 C C . MET A 1 98 ? -43.908 15.149 43.592 1.00 76.44 98 MET A C 1
ATOM 785 O O . MET A 1 98 ? -44.778 15.032 44.445 1.00 76.44 98 MET A O 1
ATOM 789 N N . LEU A 1 99 ? -42.609 15.241 43.890 1.00 77.25 99 LEU A N 1
ATOM 790 C CA . LEU A 1 99 ? -42.092 15.189 45.261 1.00 77.25 99 LEU A CA 1
ATOM 791 C C . LEU A 1 99 ? -42.428 16.446 46.075 1.00 77.25 99 LEU A C 1
ATOM 793 O O . LEU A 1 99 ? -42.712 16.331 47.255 1.00 77.25 99 LEU A O 1
ATOM 797 N N . GLY A 1 100 ? -42.453 17.631 45.455 1.00 67.56 100 GLY A N 1
ATOM 798 C CA . GLY A 1 100 ? -42.854 18.886 46.112 1.00 67.56 100 GLY A CA 1
ATOM 799 C C . GLY A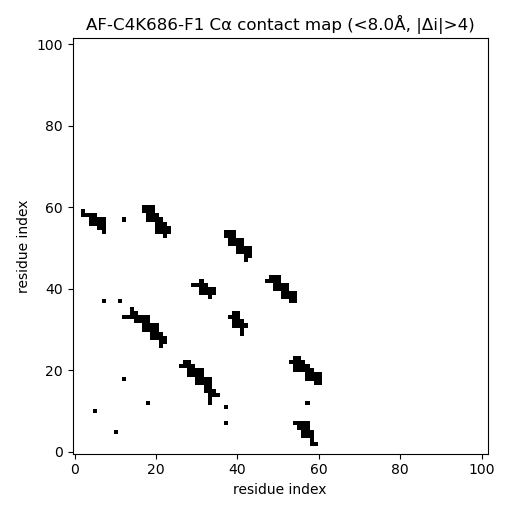 1 100 ? -44.370 19.114 46.214 1.00 67.56 100 GLY A C 1
ATOM 800 O O . GLY A 1 100 ? -44.793 20.228 46.510 1.00 67.56 100 GLY A O 1
ATOM 801 N N . LYS A 1 101 ? -45.187 18.107 45.880 1.00 58.44 101 LYS A N 1
ATOM 802 C CA . LYS A 1 101 ? -46.658 18.124 45.996 1.00 58.44 101 LYS A CA 1
ATOM 803 C C . LYS A 1 101 ? -47.196 17.124 47.037 1.00 58.44 101 LYS A C 1
ATOM 805 O O . LYS A 1 101 ? -48.414 16.980 47.132 1.00 58.44 101 LYS A O 1
ATOM 810 N N . LEU A 1 102 ? -46.305 16.448 47.765 1.00 51.56 102 LEU A N 1
ATOM 811 C CA . LEU A 1 102 ? -46.572 15.728 49.017 1.00 51.56 102 LEU A CA 1
ATOM 812 C C . LEU A 1 102 ? -46.276 16.662 50.193 1.00 51.56 102 LEU A C 1
ATOM 814 O O . LEU A 1 102 ? -46.989 16.538 51.208 1.00 51.56 102 LEU A O 1
#

Secondary structure (DSSP, 8-state):
---PPEETTT-PPPTT-EEEEEETTTTEEEEEEEEETTEEEEE-TTT--EEEE--SEEEEPPPPPPHHHHHHHHHHHHHHHHHHHHHHHHHHHHHHHHHTT-

Mean predicted aligned error: 12.41 Å

Nearest PDB structures (foldseek):
  8w8f-assembly1_Z  TM=5.045E-01  e=3.243E+00  Homo sapiens
  8ui0-assembly1_Z  TM=4.934E-01  e=4.058E+00  Homo sapiens
  6bhh-assembly1_A  TM=4.337E-01  e=7.948E+00  Homo sapiens
  5x45-assembly4_D  TM=3.198E-01  e=5.679E+00  Rhinovirus C
  2m5t-assembly1_A  TM=2.688E-01  e=6.352E+00  Rhinovirus C

InterPro domains:
  IPR007539 Domain of unknown function DUF551 [PF04448] (5-65)

Solvent-accessible surface area (backbone atoms only — not comparable to full-atom values): 6065 Å² total; per-residue (Å²): 130,87,88,62,77,37,43,49,88,81,49,72,80,57,76,70,39,68,27,35,31,33,27,73,93,77,73,44,76,46,67,27,32,30,73,49,95,75,32,27,41,31,76,41,92,89,72,78,47,81,40,77,45,67,56,50,27,36,30,75,59,76,82,75,88,54,78,66,59,57,52,51,55,52,53,68,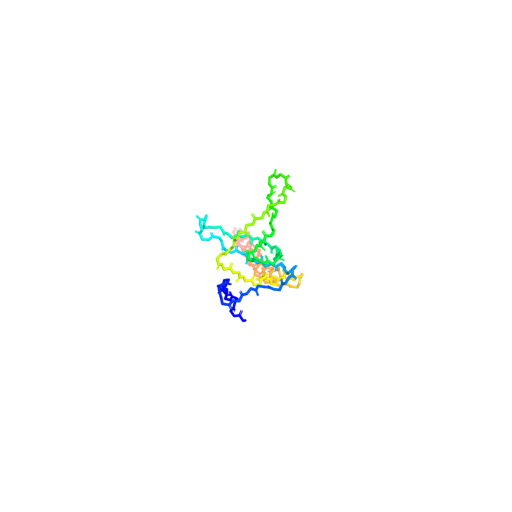52,48,56,61,50,55,54,50,50,55,52,52,53,54,50,51,56,50,52,53,57,57,62,77,71,113

Foldseek 3Di:
DPFDWAFVVRDDDDAQDWWWFAAPVVRDIFIWGHHPPQKTWGADPPPRDIDMDHGGTITHDPDDDDPVVVVVVVVVVVPVVVVVVVVVVVVVVVVVVVVVVD

Radius of gyration: 26.41 Å; Cα contacts (8 Å, |Δi|>4): 117; chains: 1; bounding box: 63×33×63 Å

Organism: Hamiltonella defensa subsp. Acyrthosiphon pisum (strain 5AT) (NCBI:txid572265)

pLDDT: mean 84.9, std 12.02, range [46.06, 96.44]